Protein AF-A0A821VC08-F1 (afdb_monomer)

pLDDT: mean 74.65, std 12.99, range [36.5, 90.19]

Mean predicted aligned error: 13.25 Å

Radius of gyration: 25.37 Å; Cα contacts (8 Å, |Δi|>4): 173; chains: 1; bounding box: 55×28×84 Å

Structure (mmCIF, N/CA/C/O backbone):
data_AF-A0A821VC08-F1
#
_entry.id   AF-A0A821VC08-F1
#
loop_
_atom_site.group_PDB
_atom_site.id
_atom_site.type_symbol
_atom_site.label_atom_id
_atom_site.label_alt_id
_atom_site.label_comp_id
_atom_site.label_asym_id
_atom_site.label_entity_id
_atom_site.label_seq_id
_atom_site.pdbx_PDB_ins_code
_atom_site.Cartn_x
_atom_site.Cartn_y
_atom_site.Cartn_z
_atom_site.occupancy
_atom_site.B_iso_or_equiv
_atom_site.auth_seq_id
_atom_site.auth_comp_id
_atom_site.auth_asym_id
_atom_site.auth_atom_id
_atom_site.pdbx_PDB_model_num
ATOM 1 N N . MET A 1 1 ? -37.255 -2.951 53.892 1.00 53.34 1 MET A N 1
ATOM 2 C CA . MET A 1 1 ? -37.783 -2.618 52.547 1.00 53.34 1 MET A CA 1
ATOM 3 C C . MET A 1 1 ? -37.238 -1.301 51.984 1.00 53.34 1 MET A C 1
ATOM 5 O O . MET A 1 1 ? -37.120 -1.208 50.774 1.00 53.34 1 MET A O 1
ATOM 9 N N . LEU A 1 2 ? -36.846 -0.324 52.817 1.00 52.78 2 LEU A N 1
ATOM 10 C CA . LEU A 1 2 ? -36.303 0.971 52.363 1.00 52.78 2 LEU A CA 1
ATOM 11 C C . LEU A 1 2 ? -34.838 0.933 51.880 1.00 52.78 2 LEU A C 1
ATOM 13 O O . LEU A 1 2 ? -34.437 1.793 51.107 1.00 52.78 2 LEU A O 1
ATOM 17 N N . SER A 1 3 ? -34.051 -0.075 52.273 1.00 57.59 3 SER A N 1
ATOM 18 C CA . SER A 1 3 ? -32.643 -0.195 51.866 1.00 57.59 3 SER A CA 1
ATOM 19 C C . SER A 1 3 ? -32.463 -0.477 50.374 1.00 57.59 3 SER A C 1
ATOM 21 O O . SER A 1 3 ? -31.505 0.006 49.789 1.00 57.59 3 SER A O 1
ATOM 23 N N . ASN A 1 4 ? -33.388 -1.204 49.738 1.00 56.66 4 ASN A N 1
ATOM 24 C CA . ASN A 1 4 ? -33.262 -1.564 48.323 1.00 56.66 4 ASN A CA 1
ATOM 25 C C . ASN A 1 4 ? -33.415 -0.354 47.391 1.00 56.66 4 ASN A C 1
ATOM 27 O O . ASN A 1 4 ? -32.709 -0.287 46.396 1.00 56.66 4 ASN A O 1
ATOM 31 N N . ILE A 1 5 ? -34.280 0.612 47.720 1.00 60.00 5 ILE A N 1
ATOM 32 C CA . ILE A 1 5 ? -34.583 1.785 46.873 1.00 60.00 5 ILE A CA 1
ATOM 33 C C . ILE A 1 5 ? -33.369 2.721 46.756 1.00 60.00 5 ILE A C 1
ATOM 35 O O . ILE A 1 5 ? -33.114 3.282 45.696 1.00 60.00 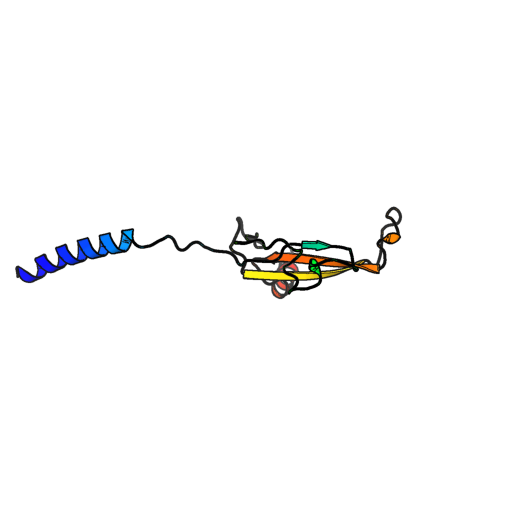5 ILE A O 1
ATOM 39 N N . GLN A 1 6 ? -32.570 2.827 47.817 1.00 62.00 6 GLN A N 1
ATOM 40 C CA . GLN A 1 6 ? -31.420 3.731 47.879 1.00 62.00 6 GLN A CA 1
ATOM 41 C C . GLN A 1 6 ? -30.233 3.270 47.015 1.00 62.00 6 GLN A C 1
ATOM 43 O O . GLN A 1 6 ? -29.444 4.096 46.564 1.00 62.00 6 GLN A O 1
ATOM 48 N N . TYR A 1 7 ? -30.132 1.967 46.732 1.00 65.25 7 TYR A N 1
ATOM 49 C CA . TYR A 1 7 ? -29.132 1.436 45.804 1.00 65.25 7 TYR A CA 1
ATOM 50 C C . TYR A 1 7 ? -29.464 1.774 44.342 1.00 65.25 7 TYR A C 1
ATOM 52 O O . TYR A 1 7 ? -28.558 2.097 43.581 1.00 65.25 7 TYR A O 1
ATOM 60 N N . TRP A 1 8 ? -30.742 1.768 43.944 1.00 65.56 8 TRP A N 1
ATOM 61 C CA . TRP A 1 8 ? -31.155 2.036 42.556 1.00 65.56 8 TRP A CA 1
ATOM 62 C C . TRP A 1 8 ? -30.836 3.463 42.089 1.00 65.56 8 TRP A C 1
ATOM 64 O O . TRP A 1 8 ? -30.390 3.647 40.959 1.00 65.56 8 TRP A O 1
ATOM 74 N N . GLU A 1 9 ? -30.992 4.451 42.972 1.00 69.25 9 GLU A N 1
ATOM 75 C CA . GLU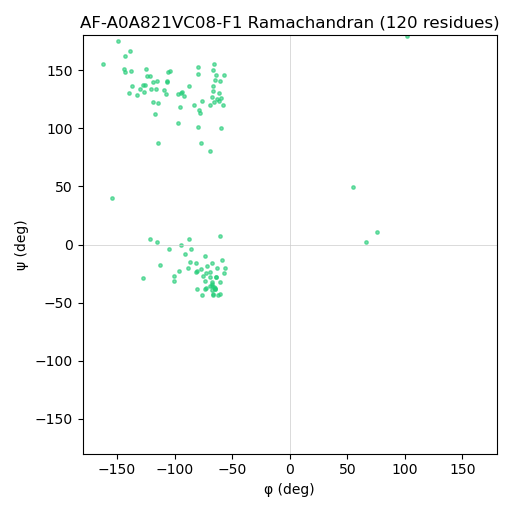 A 1 9 ? -30.614 5.853 42.726 1.00 69.25 9 GLU A CA 1
ATOM 76 C C . GLU A 1 9 ? -29.095 6.021 42.540 1.00 69.25 9 GLU A C 1
ATOM 78 O O . GLU A 1 9 ? -28.640 6.789 41.696 1.00 69.25 9 GLU A O 1
ATOM 83 N N . GLN A 1 10 ? -28.284 5.266 43.289 1.00 74.50 10 GLN A N 1
ATOM 84 C CA . GLN A 1 10 ? -26.827 5.307 43.131 1.00 74.50 10 GLN A CA 1
ATOM 85 C C . GLN A 1 10 ? -26.365 4.604 41.851 1.00 74.50 10 GLN A C 1
ATOM 87 O O . GLN A 1 10 ? -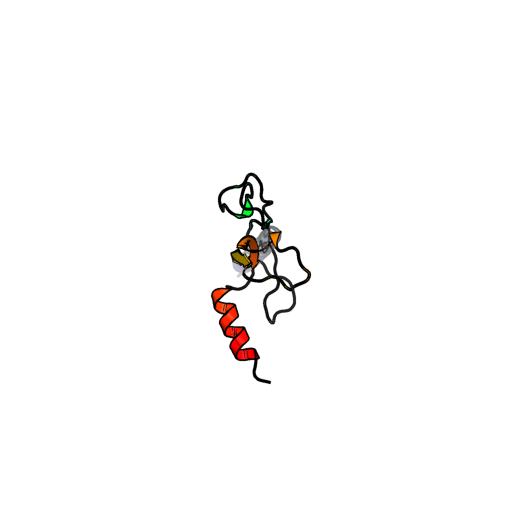25.456 5.089 41.177 1.00 74.50 10 GLN A O 1
ATOM 92 N N . PHE A 1 11 ? -27.001 3.490 41.477 1.00 78.56 11 PHE A N 1
ATOM 93 C CA . PHE A 1 11 ? -26.679 2.785 40.236 1.00 78.56 11 PHE A CA 1
ATOM 94 C C . PHE A 1 11 ? -27.055 3.599 38.991 1.00 78.56 11 PHE A C 1
ATOM 96 O O . PHE A 1 11 ? -26.307 3.571 38.014 1.00 78.56 11 PHE A O 1
ATOM 103 N N . SER A 1 12 ? -28.153 4.364 39.016 1.00 80.19 12 SER A N 1
ATOM 104 C CA . SER A 1 12 ? -28.567 5.186 37.868 1.00 80.19 12 SER A CA 1
ATOM 105 C C . SER A 1 12 ? -27.574 6.319 37.578 1.00 80.19 12 SER A C 1
ATOM 107 O O . SER A 1 12 ? -27.176 6.513 36.426 1.00 80.19 12 SER A O 1
ATOM 109 N N . ALA A 1 13 ? -27.098 7.006 38.620 1.00 82.88 13 ALA A N 1
ATOM 110 C CA . ALA A 1 13 ? -26.093 8.058 38.499 1.00 82.88 13 ALA A CA 1
ATOM 111 C C . ALA A 1 13 ? -24.747 7.513 37.996 1.00 82.88 13 ALA A C 1
ATOM 113 O O . ALA A 1 13 ? -24.089 8.144 37.167 1.00 82.88 13 ALA A O 1
ATOM 114 N N . LEU A 1 14 ? -24.357 6.316 38.450 1.00 83.25 14 LEU A N 1
ATOM 115 C CA . LEU A 1 14 ? -23.109 5.674 38.038 1.00 83.25 14 LEU A CA 1
ATOM 116 C C . LEU A 1 14 ? -23.134 5.254 36.558 1.00 83.25 14 LEU A C 1
ATOM 118 O O . LEU A 1 14 ? -22.139 5.425 35.857 1.00 83.25 14 LEU A O 1
ATOM 122 N N . ILE A 1 15 ? -24.273 4.750 36.069 1.00 83.25 15 ILE A N 1
ATOM 123 C CA . ILE A 1 15 ? -24.460 4.365 34.659 1.00 83.25 15 ILE A CA 1
ATOM 124 C C . ILE A 1 15 ? -24.421 5.598 33.750 1.00 83.25 15 ILE A C 1
ATOM 126 O O . ILE A 1 15 ? -23.756 5.573 32.713 1.00 83.25 15 ILE A O 1
ATOM 130 N N . LEU A 1 16 ?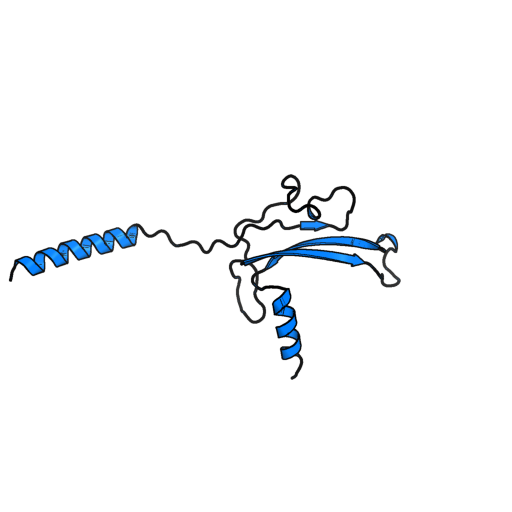 -25.073 6.695 34.152 1.00 80.62 16 LEU A N 1
ATOM 131 C CA . LEU A 1 16 ? -25.026 7.954 33.405 1.00 80.62 16 LEU A CA 1
ATOM 132 C C . LEU A 1 16 ? -23.601 8.516 33.340 1.00 80.62 16 LEU A C 1
ATOM 134 O O . LEU A 1 16 ? -23.146 8.893 32.262 1.00 80.62 16 LEU A O 1
ATOM 138 N N . TYR A 1 17 ? -22.862 8.486 34.450 1.00 83.94 17 TYR A N 1
ATOM 139 C CA . TYR A 1 17 ? -21.457 8.894 34.476 1.00 83.94 17 TYR A CA 1
ATOM 140 C C . TYR A 1 17 ? -20.586 8.044 33.536 1.00 83.94 17 TYR A C 1
ATOM 142 O O . TYR A 1 17 ? -19.783 8.585 32.777 1.00 83.94 17 TYR A O 1
ATOM 150 N N . PHE A 1 18 ? -20.795 6.724 33.516 1.00 79.75 18 PHE A N 1
ATOM 151 C CA . PHE A 1 18 ? -20.054 5.822 32.631 1.00 79.75 18 PHE A CA 1
ATOM 152 C C . PHE A 1 18 ? -20.354 6.072 31.146 1.00 79.75 18 PHE A C 1
ATOM 154 O O . PHE A 1 18 ? -19.446 6.012 30.324 1.00 79.75 18 PHE A O 1
ATOM 161 N N . SER A 1 19 ? -21.601 6.408 30.798 1.00 76.88 19 SER A N 1
ATOM 162 C CA . SER A 1 19 ? -21.996 6.690 29.409 1.00 76.88 19 SER A CA 1
ATOM 163 C C . SER A 1 19 ? -21.416 7.992 28.839 1.00 76.88 19 SER A C 1
ATOM 165 O O . SER A 1 19 ? -21.251 8.108 27.629 1.00 76.88 19 SER A O 1
ATOM 167 N N . VAL A 1 20 ? -21.056 8.956 29.695 1.00 78.62 20 VAL A N 1
ATOM 168 C CA . VAL A 1 20 ? -20.399 10.212 29.281 1.00 78.62 20 VAL A CA 1
ATOM 169 C C . VAL A 1 20 ? -18.894 10.018 29.048 1.00 78.62 20 VAL A C 1
ATOM 171 O O . VAL A 1 20 ? -18.283 10.780 28.305 1.00 78.62 20 VAL A O 1
ATOM 174 N N . LEU A 1 21 ? -18.293 8.985 29.647 1.00 75.69 21 LEU A N 1
ATOM 175 C CA . LEU A 1 21 ? -16.856 8.703 29.561 1.00 75.69 21 LEU A CA 1
ATOM 176 C C . LEU A 1 21 ? -16.462 7.779 28.403 1.00 75.69 21 LEU A C 1
ATOM 178 O O . LEU A 1 21 ? -15.272 7.591 28.154 1.00 75.69 21 LEU A O 1
ATOM 182 N N . THR A 1 22 ? -17.420 7.186 27.691 1.00 77.38 22 THR A N 1
ATOM 183 C CA . THR A 1 22 ? -17.097 6.353 26.532 1.00 77.38 22 THR A CA 1
ATOM 184 C C . THR A 1 22 ? -16.821 7.232 25.318 1.00 77.38 22 THR A C 1
ATOM 186 O O . THR A 1 22 ? -17.748 7.701 24.658 1.00 77.38 22 THR A O 1
ATOM 189 N N . GLU A 1 23 ? -15.544 7.438 24.999 1.00 69.56 23 GLU A N 1
ATOM 190 C CA . GLU A 1 23 ? -15.153 7.952 23.686 1.00 69.56 23 GLU A CA 1
ATOM 191 C C . GLU A 1 23 ? -15.629 6.980 22.589 1.00 69.56 23 GLU A C 1
ATOM 193 O O . GLU A 1 23 ? -15.559 5.757 22.771 1.00 69.56 23 GLU A O 1
ATOM 198 N N . PRO A 1 24 ? -16.122 7.480 21.439 1.00 69.19 24 PRO A N 1
ATOM 199 C CA . PRO A 1 24 ? -16.476 6.613 20.330 1.00 69.19 24 PRO A CA 1
ATOM 200 C C . PRO A 1 24 ? -15.219 5.877 19.871 1.00 69.19 24 PRO A C 1
ATOM 202 O O . PRO A 1 24 ? -14.218 6.501 19.514 1.00 69.19 24 PRO A O 1
ATOM 205 N N . ILE A 1 25 ? -15.280 4.544 19.862 1.00 67.62 25 ILE A N 1
ATOM 206 C CA . ILE A 1 25 ? -14.222 3.702 19.304 1.00 67.62 25 ILE A CA 1
ATOM 207 C C . ILE A 1 25 ? -14.099 4.089 17.828 1.00 67.62 25 ILE A C 1
ATOM 209 O O . ILE A 1 25 ? -14.929 3.715 16.997 1.00 67.62 25 ILE A O 1
ATOM 213 N N . SER A 1 26 ? -13.107 4.916 17.503 1.00 64.31 26 SER A N 1
ATOM 214 C CA . SER A 1 26 ? -12.857 5.305 16.123 1.00 64.31 26 SER A CA 1
ATOM 215 C C . SER A 1 26 ? -12.414 4.058 15.363 1.00 64.31 26 SER A C 1
ATOM 217 O O . SER A 1 26 ? -11.450 3.392 15.739 1.00 64.31 26 SER A O 1
ATOM 219 N N . ASN A 1 27 ? -13.141 3.718 14.297 1.00 62.47 27 ASN A N 1
ATOM 220 C CA . ASN A 1 27 ? -12.758 2.654 13.372 1.00 62.47 27 ASN A CA 1
ATOM 221 C C . ASN A 1 27 ? -11.521 3.103 12.587 1.00 62.47 27 ASN A C 1
ATOM 223 O O . ASN A 1 27 ? -11.625 3.598 11.463 1.00 62.47 27 ASN A O 1
ATOM 227 N N . GLN A 1 28 ? -10.352 2.982 13.209 1.00 75.38 28 GLN A N 1
ATOM 228 C CA . GLN A 1 28 ? -9.082 3.342 12.602 1.00 75.38 28 GLN A CA 1
ATOM 229 C C . GLN A 1 28 ? -8.659 2.228 11.645 1.00 75.38 28 GLN A C 1
ATOM 231 O O . GLN A 1 28 ? -8.378 1.101 12.049 1.00 75.38 28 GLN A O 1
ATOM 236 N N . GLY A 1 29 ? -8.638 2.546 10.354 1.00 75.12 29 GLY A N 1
ATOM 237 C CA . GLY A 1 29 ? -7.995 1.717 9.346 1.00 75.12 29 GLY A CA 1
ATOM 238 C C . GLY A 1 29 ? -6.480 1.669 9.556 1.00 75.12 29 GLY A C 1
ATOM 239 O O . GLY A 1 29 ? -5.879 2.588 10.119 1.00 75.12 29 GLY A O 1
ATOM 240 N N . LEU A 1 30 ? -5.849 0.600 9.072 1.00 84.81 30 LEU A N 1
ATOM 241 C CA . LEU A 1 30 ? -4.398 0.436 9.141 1.00 84.81 30 LEU A CA 1
ATOM 242 C C . LEU A 1 30 ? -3.669 1.609 8.453 1.00 84.81 30 LEU A C 1
ATOM 244 O O . LEU A 1 30 ? -4.129 2.136 7.433 1.00 84.81 30 LEU A O 1
ATOM 248 N N . ALA A 1 31 ? -2.510 1.997 8.986 1.00 86.19 31 ALA A N 1
ATOM 249 C CA . ALA A 1 31 ? -1.616 2.937 8.320 1.00 86.19 31 ALA A CA 1
ATOM 250 C C . ALA A 1 31 ? -0.748 2.190 7.294 1.00 86.19 31 ALA A C 1
ATOM 252 O O . ALA A 1 31 ? 0.002 1.284 7.656 1.00 86.19 31 ALA A O 1
ATOM 253 N N . CYS A 1 32 ? -0.844 2.569 6.018 1.00 84.25 32 CYS A N 1
ATOM 254 C CA . CYS A 1 32 ? -0.109 1.928 4.926 1.00 84.25 32 CYS A CA 1
ATOM 255 C C . CYS A 1 32 ? 0.726 2.942 4.148 1.00 84.25 32 CYS A C 1
ATOM 257 O O . CYS A 1 32 ? 0.283 4.061 3.890 1.00 84.25 32 CYS A O 1
ATOM 259 N N . TYR A 1 33 ? 1.898 2.520 3.679 1.00 83.44 33 TYR A N 1
ATOM 260 C CA . TYR A 1 33 ? 2.617 3.259 2.644 1.00 83.44 33 TYR A CA 1
ATOM 261 C C . TYR A 1 33 ? 1.842 3.185 1.327 1.00 83.44 33 TYR A C 1
ATOM 263 O O . TYR A 1 33 ? 1.525 2.088 0.860 1.00 83.44 33 TYR A O 1
ATOM 271 N N . LYS A 1 34 ? 1.562 4.340 0.719 1.00 83.06 34 LYS A N 1
ATOM 272 C CA . LYS A 1 34 ? 0.939 4.442 -0.605 1.00 83.06 34 LYS A CA 1
ATOM 273 C C . LYS A 1 34 ? 1.924 5.052 -1.588 1.00 83.06 34 LYS A C 1
ATOM 275 O O . LYS A 1 34 ? 2.406 6.158 -1.369 1.00 83.06 34 LYS A O 1
ATOM 280 N N . CYS A 1 35 ? 2.223 4.328 -2.659 1.00 83.00 35 CYS A N 1
ATOM 281 C CA . CYS A 1 35 ? 3.174 4.776 -3.672 1.00 83.00 35 CYS A CA 1
ATOM 282 C C . CYS A 1 35 ? 3.001 3.995 -4.978 1.00 83.00 35 CYS A C 1
ATOM 284 O O . CYS A 1 35 ? 2.514 2.862 -4.984 1.00 83.00 35 CYS A O 1
ATOM 286 N N . MET A 1 36 ? 3.421 4.608 -6.08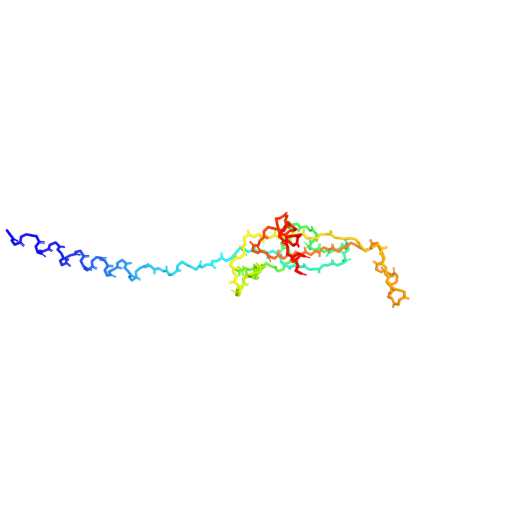1 1.00 83.62 36 MET A N 1
ATOM 287 C CA . MET A 1 36 ? 3.520 3.980 -7.393 1.00 83.62 36 MET A CA 1
ATOM 288 C C . MET A 1 36 ? 4.806 4.458 -8.050 1.00 83.62 36 MET A C 1
ATOM 290 O O . MET A 1 36 ? 5.048 5.660 -8.110 1.00 83.62 36 MET A O 1
ATOM 294 N N . THR A 1 37 ? 5.605 3.529 -8.558 1.00 81.12 37 THR A N 1
ATOM 295 C CA . THR A 1 37 ? 6.822 3.866 -9.291 1.00 81.12 37 THR A CA 1
ATOM 296 C C . THR A 1 37 ? 7.068 2.895 -10.427 1.00 81.12 37 THR A C 1
ATOM 298 O O . THR A 1 37 ? 6.731 1.712 -10.349 1.00 81.12 37 THR A O 1
ATOM 301 N N . ASN A 1 38 ? 7.720 3.403 -11.459 1.00 75.75 38 ASN A N 1
ATOM 302 C CA . ASN A 1 38 ? 8.353 2.644 -12.527 1.00 75.75 38 ASN A CA 1
ATOM 303 C C . ASN A 1 38 ? 9.882 2.846 -12.531 1.00 75.75 38 ASN A C 1
ATOM 305 O O . ASN A 1 38 ? 10.562 2.323 -13.411 1.00 75.75 38 ASN A O 1
ATOM 309 N N . ASN A 1 39 ? 10.424 3.608 -11.572 1.00 72.06 39 ASN A N 1
ATOM 310 C CA . ASN A 1 39 ? 11.844 3.915 -11.498 1.00 72.06 39 ASN A CA 1
ATOM 311 C C . ASN A 1 39 ? 12.570 2.885 -10.621 1.00 72.06 39 ASN A C 1
ATOM 313 O O . ASN A 1 39 ? 12.177 2.609 -9.487 1.00 72.06 39 ASN A O 1
ATOM 317 N N . THR A 1 40 ? 13.640 2.302 -11.155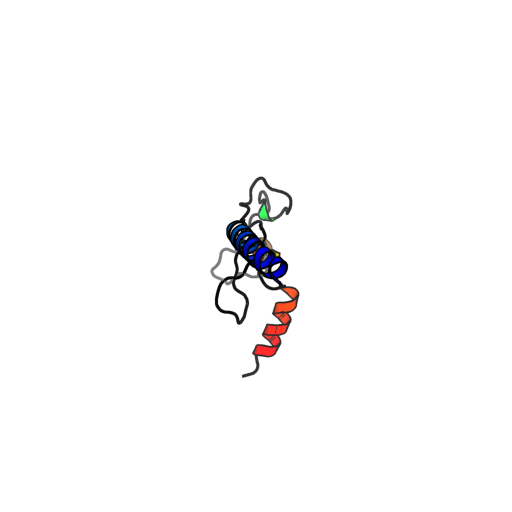 1.00 64.69 40 THR A N 1
ATOM 318 C CA . THR A 1 40 ? 14.426 1.261 -10.484 1.00 64.69 40 THR A CA 1
ATOM 319 C C . THR A 1 40 ? 15.548 1.796 -9.602 1.00 64.69 40 THR A C 1
ATOM 321 O O . THR A 1 40 ? 16.017 1.049 -8.742 1.00 64.69 40 THR A O 1
ATOM 324 N N . GLU A 1 41 ? 15.988 3.040 -9.807 1.00 58.41 41 GLU A N 1
ATOM 325 C CA . GLU A 1 41 ? 17.246 3.541 -9.238 1.00 58.41 41 GLU A CA 1
ATOM 326 C C . GLU A 1 41 ? 17.100 4.316 -7.929 1.00 58.41 41 GLU A C 1
ATOM 328 O O . GLU A 1 41 ? 18.068 4.375 -7.178 1.00 58.41 41 GLU A O 1
ATOM 333 N N . ASN A 1 42 ? 15.933 4.885 -7.608 1.00 53.56 42 ASN A N 1
ATOM 334 C CA . ASN A 1 42 ? 15.850 5.756 -6.429 1.00 53.56 42 ASN A CA 1
ATOM 335 C C . ASN A 1 42 ? 14.461 5.852 -5.796 1.00 53.56 42 ASN A C 1
ATOM 337 O O . ASN A 1 42 ? 14.005 6.930 -5.420 1.00 53.56 42 ASN A O 1
ATOM 341 N N . ASP A 1 43 ? 13.757 4.724 -5.722 1.00 64.75 43 ASP A N 1
ATOM 342 C CA . ASP A 1 43 ? 12.357 4.750 -5.338 1.00 64.75 43 ASP A CA 1
ATOM 343 C C . ASP A 1 43 ? 12.074 4.002 -4.033 1.00 64.75 43 ASP A C 1
ATOM 345 O O . ASP A 1 43 ? 12.160 2.771 -3.936 1.00 64.75 43 ASP A O 1
ATOM 349 N N . GLY A 1 44 ? 11.693 4.774 -3.013 1.00 64.88 44 GLY A N 1
ATOM 350 C CA . GLY A 1 44 ? 11.283 4.257 -1.712 1.00 64.88 44 GLY A CA 1
ATOM 351 C C . GLY A 1 44 ? 10.129 3.256 -1.807 1.00 64.88 44 GLY A C 1
ATOM 352 O O . GLY A 1 44 ? 9.952 2.443 -0.900 1.00 64.88 44 GLY A O 1
ATOM 353 N N . CYS A 1 45 ? 9.344 3.223 -2.891 1.00 73.56 45 CYS A N 1
ATOM 354 C CA . CYS A 1 45 ? 8.252 2.264 -3.069 1.00 73.56 45 CYS A CA 1
ATOM 355 C C . CYS A 1 45 ? 8.744 0.820 -3.237 1.00 73.56 45 CYS A C 1
ATOM 357 O O . CYS A 1 45 ? 7.984 -0.138 -3.028 1.00 73.56 45 CYS A O 1
ATOM 359 N N . ARG A 1 46 ? 10.035 0.615 -3.522 1.00 73.50 46 ARG A N 1
ATOM 360 C CA . ARG A 1 46 ? 10.648 -0.716 -3.541 1.00 73.50 46 ARG A CA 1
ATOM 361 C C . ARG A 1 46 ? 10.911 -1.263 -2.136 1.00 73.50 46 ARG A C 1
ATOM 363 O O . ARG A 1 46 ? 10.570 -2.425 -1.897 1.00 73.50 46 ARG A O 1
ATOM 370 N N . ASP A 1 47 ? 11.421 -0.445 -1.216 1.00 71.38 47 ASP A N 1
ATOM 371 C CA . ASP A 1 47 ? 11.856 -0.856 0.131 1.00 71.38 47 ASP A CA 1
ATOM 372 C C . ASP A 1 47 ? 10.758 -0.650 1.201 1.00 71.38 47 ASP A C 1
ATOM 374 O O . ASP A 1 47 ? 10.262 0.469 1.367 1.00 71.38 47 ASP A O 1
ATOM 378 N N . PRO A 1 48 ? 10.265 -1.706 1.876 1.00 61.94 48 PRO A N 1
ATOM 379 C CA . PRO A 1 48 ? 9.233 -1.588 2.910 1.00 61.94 48 PRO A CA 1
ATOM 380 C C . PRO A 1 48 ? 9.658 -0.775 4.140 1.00 61.94 48 PRO A C 1
ATOM 382 O O . PRO A 1 48 ? 8.782 -0.267 4.837 1.00 61.94 48 PRO A O 1
ATOM 385 N N . PHE A 1 49 ? 10.959 -0.609 4.377 1.00 62.91 49 PHE A N 1
ATOM 386 C CA . PHE A 1 49 ? 11.507 0.083 5.545 1.00 62.91 49 PHE A CA 1
ATOM 387 C C . PHE A 1 49 ? 12.051 1.481 5.233 1.00 62.91 49 PHE A C 1
ATOM 389 O O . PHE A 1 49 ? 12.426 2.209 6.151 1.00 62.91 49 PHE A O 1
ATOM 396 N N . SER A 1 50 ? 12.046 1.895 3.963 1.00 63.31 50 SER A N 1
ATOM 397 C CA . SER A 1 50 ? 12.433 3.252 3.576 1.00 63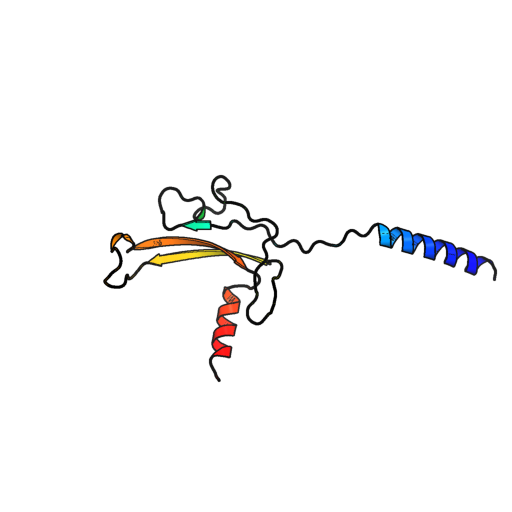.31 50 SER A CA 1
ATOM 398 C C . SER A 1 50 ? 11.300 4.235 3.891 1.00 63.31 50 SER A C 1
ATOM 400 O O . SER A 1 50 ? 10.420 4.514 3.074 1.00 63.31 50 SER A O 1
ATOM 402 N N . SER A 1 51 ? 11.309 4.735 5.126 1.00 54.44 51 SER A N 1
ATOM 403 C CA . SER A 1 51 ? 10.365 5.731 5.651 1.00 54.44 51 SER A CA 1
ATOM 404 C C . SER A 1 51 ? 10.607 7.149 5.122 1.00 54.44 51 SER A C 1
ATOM 406 O O . SER A 1 51 ? 9.779 8.029 5.332 1.00 54.44 51 SER A O 1
ATOM 408 N N . LEU A 1 52 ? 11.731 7.382 4.435 1.00 54.97 52 LEU A N 1
ATOM 409 C CA . LEU A 1 52 ? 12.206 8.720 4.067 1.00 54.97 52 LEU A CA 1
ATOM 410 C C . LEU A 1 52 ? 11.531 9.316 2.822 1.00 54.97 52 LEU A C 1
ATOM 412 O O . LEU A 1 52 ? 11.652 10.517 2.604 1.00 54.97 52 LEU A O 1
ATOM 416 N N . ILE A 1 53 ? 10.843 8.509 2.002 1.00 60.50 53 ILE A N 1
ATOM 417 C CA . ILE A 1 53 ? 10.369 8.953 0.674 1.00 60.50 53 ILE A CA 1
ATOM 418 C C . ILE A 1 53 ? 8.862 8.716 0.459 1.00 60.50 53 ILE A C 1
ATOM 420 O O . ILE A 1 53 ? 8.224 9.475 -0.268 1.00 60.50 53 ILE A O 1
ATOM 424 N N . ASN A 1 54 ? 8.251 7.710 1.096 1.00 65.81 54 ASN A N 1
ATOM 425 C CA . ASN A 1 54 ? 6.846 7.379 0.831 1.00 65.81 54 ASN A CA 1
ATOM 426 C C . ASN A 1 54 ? 5.894 8.010 1.857 1.00 65.81 54 ASN A C 1
ATOM 428 O O . ASN A 1 54 ? 6.064 7.768 3.055 1.00 65.81 54 ASN A O 1
ATOM 432 N N . PRO A 1 55 ? 4.826 8.702 1.425 1.00 70.25 55 PRO A N 1
ATOM 433 C CA . PRO A 1 55 ? 3.805 9.180 2.343 1.00 70.25 55 PRO A CA 1
ATOM 434 C C . PRO A 1 55 ? 3.099 7.995 3.021 1.00 70.25 55 PRO A C 1
ATOM 436 O O . PRO A 1 55 ? 2.564 7.090 2.368 1.00 70.25 55 PRO A O 1
ATOM 439 N N . ILE A 1 56 ? 3.094 8.006 4.356 1.00 76.94 56 ILE A N 1
ATOM 440 C CA . ILE A 1 56 ? 2.270 7.104 5.162 1.00 76.94 56 ILE A CA 1
ATOM 441 C C . ILE A 1 56 ? 0.842 7.631 5.112 1.00 76.94 56 ILE A C 1
ATOM 443 O O . ILE A 1 56 ? 0.573 8.772 5.483 1.00 76.94 56 ILE A O 1
ATOM 447 N N . HIS A 1 57 ? -0.085 6.788 4.677 1.00 80.88 57 HIS A N 1
ATOM 448 C CA . HIS A 1 57 ? -1.500 7.100 4.718 1.00 80.88 57 HIS A CA 1
ATOM 449 C C . HIS A 1 57 ? -2.120 6.469 5.963 1.00 80.88 57 HIS A C 1
ATOM 451 O O . HIS A 1 57 ? -2.295 5.251 6.032 1.00 80.88 57 HIS A O 1
ATOM 457 N N . ILE A 1 58 ? -2.400 7.312 6.957 1.00 83.38 58 ILE A N 1
ATOM 458 C CA . ILE A 1 58 ? -3.002 6.933 8.239 1.00 83.38 58 ILE A CA 1
ATOM 459 C C . ILE A 1 58 ? -4.515 6.768 8.054 1.00 83.38 58 ILE A C 1
ATOM 461 O O . ILE A 1 58 ? -5.113 7.488 7.257 1.00 83.38 58 ILE A O 1
ATOM 465 N N . ASN A 1 59 ? -5.131 5.838 8.793 1.00 83.38 59 ASN A N 1
ATOM 466 C CA . ASN A 1 59 ? -6.567 5.557 8.728 1.00 83.38 59 ASN A CA 1
ATOM 467 C C . ASN A 1 59 ? -7.040 5.228 7.300 1.00 83.38 59 ASN A C 1
ATOM 469 O O . ASN A 1 59 ? -7.998 5.811 6.794 1.00 83.38 59 ASN A O 1
ATOM 473 N N . CYS A 1 60 ? -6.338 4.319 6.616 1.00 85.94 60 CYS A N 1
ATOM 474 C CA . CYS A 1 60 ? -6.668 4.005 5.232 1.00 85.94 60 CYS A CA 1
ATOM 475 C C . CYS A 1 60 ? -8.043 3.330 5.146 1.00 85.94 60 CYS A C 1
ATOM 477 O O . CYS A 1 60 ? -8.348 2.379 5.868 1.00 85.94 60 CYS A O 1
ATOM 479 N N . GLN A 1 61 ? -8.868 3.820 4.230 1.00 88.62 61 GLN A N 1
ATOM 480 C CA . GLN A 1 61 ? -10.190 3.281 3.943 1.00 88.62 61 GLN A CA 1
ATOM 481 C C . GLN A 1 61 ? -10.207 2.824 2.484 1.00 88.62 61 GLN A C 1
ATOM 483 O O . GLN A 1 61 ? -9.639 3.491 1.613 1.00 88.62 61 GLN A O 1
ATOM 488 N N . ALA A 1 62 ? -10.833 1.684 2.210 1.00 88.19 62 ALA A N 1
ATOM 489 C CA . ALA A 1 62 ? -10.965 1.160 0.855 1.00 88.19 62 ALA A CA 1
ATOM 490 C C . ALA A 1 62 ? -12.331 0.496 0.653 1.00 88.19 62 ALA A C 1
ATOM 492 O O . ALA A 1 62 ? -13.045 0.184 1.607 1.00 88.19 62 ALA A O 1
ATOM 493 N N . THR A 1 63 ? -12.714 0.313 -0.605 1.00 86.50 63 THR A N 1
ATOM 494 C CA . THR A 1 63 ? -13.925 -0.419 -0.983 1.00 86.50 63 THR A CA 1
ATOM 495 C C . THR A 1 63 ? -13.673 -1.925 -0.934 1.00 86.50 63 THR A C 1
ATOM 497 O O . THR A 1 63 ? -12.545 -2.381 -1.126 1.00 86.50 63 THR A O 1
ATOM 500 N N . SER A 1 64 ? -14.730 -2.700 -0.706 1.00 84.81 64 SER A N 1
ATOM 501 C CA . SER A 1 64 ? -14.712 -4.166 -0.750 1.00 84.81 64 SER A CA 1
ATOM 502 C C . SER A 1 64 ? -15.612 -4.638 -1.888 1.00 84.81 64 SER A C 1
ATOM 504 O O . SER A 1 64 ? -16.660 -4.038 -2.141 1.00 84.81 64 SER A O 1
ATOM 506 N N . VAL A 1 65 ? -15.191 -5.677 -2.611 1.00 82.94 65 VAL A N 1
ATOM 507 C CA . VAL A 1 65 ? -15.947 -6.183 -3.767 1.00 82.94 65 VAL A CA 1
ATOM 508 C C . VAL A 1 65 ? -17.327 -6.655 -3.305 1.00 82.94 65 VAL A C 1
ATOM 510 O O . VAL A 1 65 ? -17.449 -7.389 -2.326 1.00 82.94 65 VAL A O 1
ATOM 513 N N . GLY A 1 66 ? -18.381 -6.214 -3.996 1.00 81.62 66 GLY A N 1
ATOM 514 C CA . GLY A 1 66 ? -19.762 -6.571 -3.658 1.00 81.62 66 GLY A CA 1
ATOM 515 C C . GLY A 1 66 ? -20.339 -5.849 -2.433 1.00 81.62 66 GLY A C 1
ATOM 516 O O . GLY A 1 66 ? -21.416 -6.222 -1.971 1.00 81.62 66 GLY A O 1
ATOM 517 N N . LYS A 1 67 ? -19.664 -4.821 -1.897 1.00 82.56 67 LYS A N 1
ATOM 518 C CA . LYS A 1 67 ? -20.161 -4.006 -0.775 1.00 82.56 67 LYS A CA 1
ATOM 519 C C . LYS A 1 67 ? -20.160 -2.523 -1.130 1.00 82.56 67 LYS A C 1
ATOM 521 O O . LYS A 1 67 ? -19.201 -2.018 -1.703 1.00 82.56 67 LYS A O 1
ATOM 526 N N . ASN A 1 68 ? -21.227 -1.820 -0.752 1.00 85.38 68 ASN A N 1
ATOM 527 C CA . ASN A 1 68 ? -21.320 -0.372 -0.921 1.00 85.38 68 ASN A CA 1
ATOM 528 C C . ASN A 1 68 ? -20.707 0.350 0.291 1.00 85.38 68 ASN A C 1
ATOM 530 O O . ASN A 1 68 ? -20.972 -0.027 1.433 1.00 85.38 68 ASN A O 1
ATOM 534 N N . GLY A 1 69 ? -19.920 1.393 0.035 1.00 86.56 69 GLY A N 1
ATOM 535 C CA . GLY A 1 69 ? -19.230 2.185 1.053 1.00 86.56 69 GLY A CA 1
ATOM 536 C C . GLY A 1 69 ? -17.741 1.865 1.207 1.00 86.56 69 GLY A C 1
ATOM 537 O O . GLY A 1 69 ? -17.170 1.020 0.515 1.00 86.56 69 GLY A O 1
ATOM 538 N N . THR A 1 70 ? -17.100 2.591 2.121 1.00 87.50 70 THR A N 1
ATOM 539 C CA . THR A 1 70 ? -15.685 2.432 2.468 1.00 87.50 70 THR A CA 1
ATOM 540 C C . THR A 1 70 ? -15.542 1.772 3.827 1.00 87.50 70 THR A C 1
ATOM 542 O O . THR A 1 70 ? -16.279 2.098 4.757 1.00 87.50 70 THR A O 1
ATOM 545 N N . PHE A 1 71 ? -14.569 0.878 3.946 1.00 89.12 71 PHE A N 1
ATOM 546 C CA . PHE A 1 71 ? -14.320 0.113 5.158 1.00 89.12 71 PHE A CA 1
ATOM 547 C C . PHE A 1 71 ? -12.876 0.295 5.621 1.00 89.12 71 PHE A C 1
ATOM 549 O O . PHE A 1 71 ? -11.982 0.485 4.779 1.00 89.12 71 PHE A O 1
ATOM 556 N N . PRO A 1 72 ? -12.632 0.192 6.941 1.00 88.44 72 PRO A N 1
ATOM 557 C CA . PRO A 1 72 ? -11.286 0.248 7.478 1.00 88.44 72 PRO A CA 1
ATOM 558 C C . PRO A 1 72 ? -10.473 -0.891 6.874 1.00 88.44 72 PRO A C 1
ATOM 560 O O . PRO A 1 72 ? -10.886 -2.056 6.887 1.00 88.44 72 PRO A O 1
ATOM 563 N N . VAL A 1 73 ? -9.328 -0.545 6.290 1.00 90.06 73 VAL A N 1
ATOM 564 C CA . VAL A 1 73 ? -8.480 -1.541 5.633 1.00 90.06 73 VAL A CA 1
ATOM 565 C C . VAL A 1 73 ? -7.907 -2.508 6.660 1.00 90.06 73 VAL A C 1
ATOM 567 O O . VAL A 1 73 ? -7.627 -2.137 7.801 1.00 90.06 73 VAL A O 1
ATOM 570 N N . ARG A 1 74 ? -7.670 -3.742 6.219 1.00 87.81 74 ARG A N 1
ATOM 571 C CA . ARG A 1 74 ? -7.065 -4.794 7.047 1.00 87.81 74 ARG A CA 1
ATOM 572 C C . ARG A 1 74 ? -5.674 -5.187 6.570 1.00 87.81 74 ARG A C 1
ATOM 574 O O . ARG A 1 74 ? -4.916 -5.774 7.334 1.00 87.81 74 ARG A O 1
ATOM 581 N N . PHE A 1 75 ? -5.325 -4.841 5.330 1.00 88.25 75 PHE A N 1
ATOM 582 C CA . PHE A 1 75 ? -4.075 -5.259 4.712 1.00 88.25 75 PHE A CA 1
ATOM 583 C C . PHE A 1 75 ? -3.416 -4.104 3.953 1.00 88.25 75 PHE A C 1
ATOM 585 O O . PHE A 1 75 ? -4.068 -3.383 3.193 1.00 88.25 75 PHE A O 1
ATOM 592 N N . CYS A 1 76 ? -2.100 -3.970 4.118 1.00 86.81 76 CYS A N 1
ATOM 593 C CA . CYS A 1 76 ? -1.256 -3.232 3.184 1.00 86.81 76 CYS A CA 1
ATOM 594 C C . CYS A 1 76 ? -0.682 -4.225 2.179 1.00 86.81 76 CYS A C 1
ATOM 596 O O . CYS A 1 76 ? -0.126 -5.253 2.564 1.00 86.81 76 CYS A O 1
ATOM 598 N N . VAL A 1 77 ? -0.787 -3.912 0.896 1.00 87.56 77 VAL A N 1
ATOM 599 C CA . VAL A 1 77 ? -0.352 -4.803 -0.179 1.00 87.56 77 VAL A CA 1
ATOM 600 C C . VAL A 1 77 ? 0.690 -4.115 -1.040 1.00 87.56 77 VAL A C 1
ATOM 602 O O . VAL A 1 77 ? 0.630 -2.908 -1.280 1.00 87.56 77 VAL A O 1
ATOM 605 N N . LYS A 1 78 ? 1.646 -4.909 -1.519 1.00 86.00 78 LYS A N 1
ATOM 606 C CA . LYS A 1 78 ? 2.637 -4.507 -2.511 1.00 86.00 78 LYS A CA 1
ATOM 607 C C . LYS A 1 78 ? 2.456 -5.382 -3.741 1.00 86.00 78 LYS A C 1
ATOM 609 O O . LYS A 1 78 ? 2.559 -6.601 -3.651 1.00 86.00 78 LYS A O 1
ATOM 614 N N . ILE A 1 79 ? 2.220 -4.748 -4.878 1.00 86.19 79 ILE A N 1
ATOM 615 C CA . ILE A 1 79 ? 2.145 -5.386 -6.187 1.00 86.19 79 ILE A CA 1
ATOM 616 C C . ILE A 1 79 ? 3.412 -4.997 -6.943 1.00 86.19 79 ILE A C 1
ATOM 618 O O . ILE A 1 79 ? 3.776 -3.822 -6.998 1.00 86.19 79 ILE A O 1
ATOM 622 N N . SER A 1 80 ? 4.103 -5.987 -7.499 1.00 87.50 80 SER A N 1
ATOM 623 C CA . SER A 1 80 ? 5.252 -5.767 -8.373 1.00 87.50 80 SER A CA 1
ATOM 624 C C . SER A 1 80 ? 5.051 -6.505 -9.682 1.00 87.50 80 SER A C 1
ATOM 626 O O . SER A 1 80 ? 4.724 -7.689 -9.672 1.00 87.50 80 SER A O 1
ATOM 628 N N . GLY A 1 81 ? 5.269 -5.812 -10.792 1.00 87.06 81 GLY A N 1
ATOM 629 C CA . GLY A 1 81 ? 5.104 -6.357 -12.134 1.00 87.06 81 GLY A CA 1
ATOM 630 C C . GLY A 1 81 ? 6.228 -5.914 -13.057 1.00 87.06 81 GLY A C 1
ATOM 631 O O . GLY A 1 81 ? 6.985 -4.998 -12.736 1.00 87.06 81 GLY A O 1
ATOM 632 N N . ARG A 1 82 ? 6.333 -6.567 -14.213 1.00 88.00 82 ARG A N 1
ATOM 633 C CA . ARG A 1 82 ? 7.264 -6.196 -15.279 1.00 88.00 82 ARG A CA 1
ATOM 634 C C . ARG A 1 82 ? 6.504 -6.058 -16.587 1.00 88.00 82 ARG A C 1
ATOM 636 O O . ARG A 1 82 ? 5.667 -6.899 -16.899 1.00 88.00 82 ARG A O 1
ATOM 643 N N . ILE A 1 83 ? 6.813 -5.015 -17.344 1.00 86.12 83 ILE A N 1
ATOM 644 C CA . ILE A 1 83 ? 6.210 -4.785 -18.655 1.00 86.12 83 ILE A CA 1
ATOM 645 C C . ILE A 1 83 ? 6.903 -5.697 -19.670 1.00 86.12 83 ILE A C 1
ATOM 647 O O . ILE A 1 83 ? 8.106 -5.567 -19.902 1.00 86.12 83 ILE A O 1
ATOM 651 N N . LEU A 1 84 ? 6.152 -6.641 -20.241 1.00 87.62 84 LEU A N 1
ATOM 652 C CA . LEU A 1 84 ? 6.671 -7.618 -21.208 1.00 87.62 84 LEU A CA 1
ATOM 653 C C . LEU A 1 84 ? 6.352 -7.251 -22.660 1.00 87.62 84 LEU A C 1
ATOM 655 O O . LEU A 1 84 ? 7.100 -7.621 -23.559 1.00 87.62 84 LEU A O 1
ATOM 659 N N . SER A 1 85 ? 5.271 -6.509 -22.889 1.00 86.38 85 SER A N 1
ATOM 660 C CA . SER A 1 85 ? 4.842 -6.072 -24.215 1.00 86.38 85 SER A CA 1
ATOM 661 C C . SER A 1 85 ? 4.271 -4.665 -24.149 1.00 86.38 85 SER A C 1
ATOM 663 O O . SER A 1 85 ? 3.680 -4.268 -23.145 1.00 86.38 85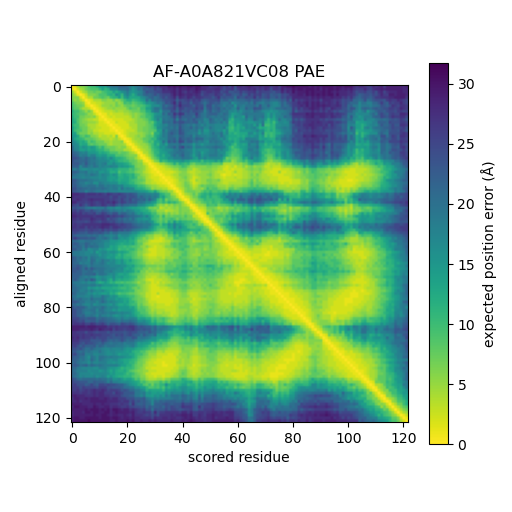 SER A O 1
ATOM 665 N N . ILE A 1 86 ? 4.453 -3.921 -25.234 1.00 83.44 86 ILE A N 1
ATOM 666 C CA . ILE A 1 86 ? 3.919 -2.577 -25.424 1.00 83.44 86 ILE A CA 1
ATOM 667 C C . ILE A 1 86 ? 3.234 -2.556 -26.785 1.00 83.44 86 ILE A C 1
ATOM 669 O O . ILE A 1 86 ? 3.801 -3.049 -27.761 1.00 83.44 86 ILE A O 1
ATOM 673 N N . ASP A 1 87 ? 2.028 -1.997 -26.842 1.00 86.44 87 ASP A N 1
ATOM 674 C CA . ASP A 1 87 ? 1.300 -1.844 -28.099 1.00 86.44 87 ASP A CA 1
ATOM 675 C C . ASP A 1 87 ? 2.049 -0.895 -29.043 1.00 86.44 87 ASP A C 1
ATOM 677 O O . ASP A 1 87 ? 2.686 0.062 -28.603 1.00 86.44 87 ASP A O 1
ATOM 681 N N . GLY A 1 88 ? 1.965 -1.156 -30.352 1.00 74.81 88 GLY A N 1
ATOM 682 C CA . GLY A 1 88 ? 2.860 -0.624 -31.395 1.00 74.81 88 GLY A CA 1
ATOM 683 C C . GLY A 1 88 ? 2.933 0.900 -31.584 1.00 74.81 88 GLY A C 1
ATOM 684 O O . GLY A 1 88 ? 3.577 1.349 -32.524 1.00 74.81 88 GLY A O 1
ATOM 685 N N . ASN A 1 89 ? 2.305 1.694 -30.717 1.00 72.31 89 ASN A N 1
ATOM 686 C CA . ASN A 1 89 ? 2.359 3.155 -30.721 1.00 72.31 89 ASN A CA 1
ATOM 687 C C . ASN A 1 89 ? 2.890 3.762 -29.406 1.00 72.31 89 ASN A C 1
ATOM 689 O O . ASN A 1 89 ? 2.877 4.979 -29.233 1.00 72.31 89 ASN A O 1
ATOM 693 N N . ALA A 1 90 ? 3.329 2.936 -28.454 1.00 75.44 90 ALA A N 1
ATOM 694 C CA . ALA A 1 90 ? 3.915 3.403 -27.204 1.00 75.44 90 ALA A CA 1
ATOM 695 C C . ALA A 1 90 ? 5.443 3.247 -27.207 1.00 75.44 90 ALA A C 1
ATOM 697 O O . ALA A 1 90 ? 6.016 2.364 -27.845 1.00 75.44 90 ALA A O 1
ATOM 698 N N . ASN A 1 91 ? 6.117 4.151 -26.491 1.00 76.38 91 ASN A N 1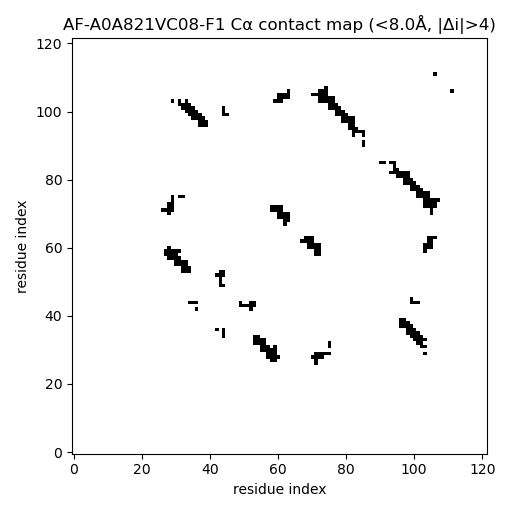
ATOM 699 C CA . ASN A 1 91 ? 7.574 4.205 -26.442 1.00 76.38 91 ASN A CA 1
ATOM 700 C C . ASN A 1 91 ? 8.147 2.873 -25.932 1.00 76.38 91 ASN A C 1
ATOM 702 O O . ASN A 1 91 ? 7.922 2.497 -24.782 1.00 76.38 91 ASN A O 1
ATOM 706 N N . ALA A 1 92 ? 8.972 2.211 -26.750 1.00 77.38 92 ALA A N 1
ATOM 707 C CA . ALA A 1 92 ? 9.658 0.961 -26.394 1.00 77.38 92 ALA A CA 1
ATOM 708 C C . ALA A 1 92 ? 10.564 1.086 -25.150 1.00 77.38 92 ALA A C 1
ATOM 710 O O . ALA A 1 92 ? 10.967 0.082 -24.573 1.00 77.38 92 ALA A O 1
ATOM 711 N N . SER A 1 93 ? 10.844 2.318 -24.711 1.00 77.69 93 SER A N 1
ATOM 712 C CA . SER A 1 93 ? 11.592 2.646 -23.493 1.00 77.69 93 SER A CA 1
ATOM 713 C C . SER A 1 93 ? 10.990 2.043 -22.212 1.00 77.69 93 SER A C 1
ATOM 715 O O . SER A 1 93 ? 11.712 1.813 -21.248 1.00 77.69 93 SER A O 1
ATOM 717 N N . TYR A 1 94 ? 9.685 1.740 -22.196 1.00 77.00 94 TYR A N 1
ATOM 718 C CA . TYR A 1 94 ? 9.040 1.101 -21.041 1.00 77.00 94 TYR A CA 1
ATOM 719 C C . TYR A 1 94 ? 9.138 -0.436 -21.049 1.00 77.00 94 TYR A C 1
ATOM 721 O O . TYR A 1 94 ? 8.666 -1.090 -20.117 1.00 77.00 94 TYR A O 1
ATOM 729 N N . LEU A 1 95 ? 9.707 -1.055 -22.094 1.00 84.44 95 LEU A N 1
ATOM 730 C CA . LEU A 1 95 ? 9.865 -2.508 -22.122 1.00 84.44 95 LEU A CA 1
ATOM 731 C C . LEU A 1 95 ? 10.820 -2.923 -21.011 1.00 84.44 95 LEU A C 1
ATOM 733 O O . LEU A 1 95 ? 11.826 -2.267 -20.750 1.00 84.44 95 LEU A O 1
ATOM 737 N N . ASN A 1 96 ? 10.516 -4.049 -20.367 1.00 83.12 96 ASN A N 1
ATOM 738 C CA . ASN A 1 96 ? 11.323 -4.623 -19.296 1.00 83.12 96 ASN A CA 1
ATOM 739 C C . ASN A 1 96 ? 11.383 -3.779 -18.003 1.00 83.12 96 ASN A C 1
ATOM 741 O O . ASN A 1 96 ? 12.040 -4.196 -17.039 1.00 83.12 96 ASN A O 1
ATOM 745 N N . THR A 1 97 ? 10.679 -2.642 -17.947 1.00 84.19 97 THR A N 1
ATOM 746 C CA . THR A 1 97 ? 10.560 -1.796 -16.756 1.00 84.19 97 THR A CA 1
ATOM 747 C C . THR A 1 97 ? 9.790 -2.525 -15.656 1.00 84.19 97 THR A C 1
ATOM 749 O O . THR A 1 97 ? 8.769 -3.173 -15.907 1.00 84.19 97 THR A O 1
ATOM 752 N N . VAL A 1 98 ? 10.294 -2.426 -14.423 1.00 85.56 98 VAL A N 1
ATOM 753 C CA . VAL A 1 98 ? 9.649 -2.984 -13.229 1.00 85.56 98 VAL A CA 1
ATOM 754 C C . VAL A 1 98 ? 8.795 -1.907 -12.577 1.00 85.56 98 VAL A C 1
ATOM 756 O O . VAL A 1 98 ? 9.264 -0.797 -12.339 1.00 85.56 98 VAL A O 1
ATOM 759 N N . ILE A 1 99 ? 7.552 -2.251 -12.262 1.00 85.31 99 ILE A N 1
ATOM 760 C CA . ILE A 1 99 ? 6.599 -1.370 -11.594 1.00 85.31 99 ILE A CA 1
ATOM 761 C C . ILE A 1 99 ? 6.400 -1.876 -10.171 1.00 85.31 99 ILE A C 1
ATOM 763 O O . ILE A 1 99 ? 6.170 -3.070 -9.966 1.00 85.31 99 ILE A O 1
ATOM 767 N N . TYR A 1 100 ? 6.448 -0.968 -9.198 1.00 86.19 100 TYR A N 1
ATOM 768 C CA . TYR A 1 100 ? 6.029 -1.235 -7.826 1.00 86.19 100 TYR A CA 1
ATOM 769 C C . TYR A 1 100 ? 4.831 -0.362 -7.476 1.00 86.19 100 TYR A C 1
ATOM 771 O O . TYR A 1 100 ? 4.828 0.843 -7.719 1.00 86.19 100 TYR A O 1
ATOM 779 N N . TYR A 1 101 ? 3.824 -0.979 -6.873 1.00 87.06 101 TYR A N 1
ATOM 780 C CA . TYR A 1 101 ? 2.616 -0.315 -6.416 1.00 87.06 101 TYR A CA 1
ATOM 781 C C . TYR A 1 101 ? 2.299 -0.763 -4.996 1.00 87.06 101 TYR A C 1
ATOM 783 O O . TYR A 1 101 ? 2.257 -1.962 -4.714 1.00 87.06 101 TYR A O 1
ATOM 791 N N . ARG A 1 102 ? 2.076 0.188 -4.091 1.00 86.25 102 ARG A N 1
ATOM 792 C CA . ARG A 1 102 ? 1.607 -0.090 -2.734 1.00 86.25 102 ARG A CA 1
ATOM 793 C C . ARG A 1 102 ? 0.294 0.601 -2.479 1.00 86.25 102 ARG A C 1
ATOM 795 O O . ARG A 1 102 ? 0.135 1.790 -2.754 1.00 86.25 102 ARG A O 1
ATOM 802 N N . THR A 1 103 ? -0.625 -0.151 -1.900 1.00 87.38 103 THR A N 1
ATOM 803 C CA . THR A 1 103 ? -1.934 0.366 -1.539 1.00 87.38 103 THR A CA 1
ATOM 804 C C . THR A 1 103 ? -2.480 -0.338 -0.306 1.00 87.38 103 THR A C 1
ATOM 806 O O . THR A 1 103 ? -1.878 -1.270 0.231 1.00 87.38 103 THR A O 1
ATOM 809 N N . CYS A 1 104 ? -3.628 0.140 0.150 1.00 89.06 104 CYS A N 1
ATOM 810 C CA . CYS A 1 104 ? -4.384 -0.451 1.235 1.00 89.06 104 CYS A CA 1
ATOM 811 C C . CYS A 1 104 ? -5.629 -1.146 0.683 1.00 89.06 104 CYS A C 1
ATOM 813 O O . CYS A 1 104 ? -6.275 -0.631 -0.230 1.00 89.06 104 CYS A O 1
ATOM 815 N N . VAL A 1 105 ? -5.959 -2.314 1.232 1.00 90.19 105 VAL A N 1
ATOM 816 C CA . VAL A 1 105 ? -7.115 -3.113 0.807 1.00 90.19 105 VAL A CA 1
ATOM 817 C C . VAL A 1 105 ? -7.867 -3.687 2.007 1.00 90.19 105 VAL A C 1
ATOM 819 O O . VAL A 1 105 ? -7.300 -3.963 3.070 1.00 90.19 105 VAL A O 1
ATOM 822 N N . VAL A 1 106 ? -9.179 -3.846 1.837 1.00 89.25 106 VAL A N 1
ATOM 823 C CA . VAL A 1 106 ? -10.070 -4.447 2.845 1.00 89.25 106 VAL A CA 1
ATOM 824 C C . VAL A 1 106 ? -9.996 -5.969 2.799 1.00 89.25 106 VAL A C 1
ATOM 826 O O . VAL A 1 106 ? -10.028 -6.630 3.842 1.00 89.25 106 VAL A O 1
ATOM 829 N N . ASP A 1 107 ? -9.898 -6.510 1.589 1.00 84.81 107 ASP A N 1
ATOM 830 C CA . ASP A 1 107 ? -9.973 -7.937 1.314 1.00 84.81 107 ASP A CA 1
ATOM 831 C C . ASP A 1 107 ? -8.598 -8.504 0.981 1.00 84.81 107 ASP A C 1
ATOM 833 O O . ASP A 1 107 ? -7.737 -7.826 0.416 1.00 84.81 107 ASP A O 1
ATOM 837 N N . ASN A 1 108 ? -8.394 -9.769 1.342 1.00 78.31 108 ASN A N 1
ATOM 838 C CA . ASN A 1 108 ? -7.178 -10.475 0.989 1.00 78.31 108 ASN A CA 1
ATOM 839 C C . ASN A 1 108 ? -7.167 -10.729 -0.526 1.00 78.31 108 ASN A C 1
ATOM 841 O O . ASN A 1 108 ? -8.045 -11.404 -1.065 1.00 78.31 108 ASN A O 1
ATOM 845 N N . ILE A 1 109 ? -6.153 -10.202 -1.214 1.00 71.94 109 ILE A N 1
ATOM 846 C CA . ILE A 1 109 ? -6.013 -10.331 -2.671 1.00 71.94 109 ILE A CA 1
ATOM 847 C C . ILE A 1 109 ? -5.908 -11.800 -3.102 1.00 71.94 109 ILE A C 1
ATOM 849 O O . ILE A 1 109 ? -6.420 -12.153 -4.160 1.00 71.94 109 ILE A O 1
ATOM 853 N N . MET A 1 110 ? -5.311 -12.669 -2.279 1.00 65.19 110 MET A N 1
ATOM 854 C CA . MET A 1 110 ? -5.187 -14.102 -2.584 1.00 65.19 110 MET A CA 1
ATOM 855 C C . MET A 1 110 ? -6.519 -14.857 -2.491 1.00 65.19 110 MET A C 1
ATOM 857 O O . MET A 1 110 ? -6.639 -15.965 -3.008 1.00 65.19 110 MET A O 1
ATOM 861 N N . GLU A 1 111 ? -7.506 -14.279 -1.812 1.00 61.94 111 GLU A N 1
ATOM 862 C CA . GLU A 1 111 ? -8.828 -14.875 -1.625 1.00 61.94 111 GLU A CA 1
ATOM 863 C C . GLU A 1 111 ? -9.859 -14.282 -2.596 1.00 61.94 111 GLU A C 1
ATOM 865 O O . GLU A 1 111 ? -10.732 -14.997 -3.080 1.00 61.94 111 GLU A O 1
ATOM 870 N N . SER A 1 112 ? -9.700 -13.008 -2.969 1.00 55.38 112 SER A N 1
ATOM 871 C CA . SER A 1 112 ? -10.554 -12.308 -3.942 1.00 55.38 112 SER A CA 1
ATOM 872 C C . SER A 1 112 ? -10.479 -12.890 -5.363 1.00 55.38 112 SER A C 1
ATOM 874 O O . SER A 1 112 ? -11.456 -12.861 -6.107 1.00 55.38 112 SER A O 1
ATOM 876 N N . THR A 1 113 ? -9.358 -13.503 -5.757 1.00 54.94 113 THR A N 1
ATOM 877 C CA . THR A 1 113 ? -9.271 -14.209 -7.049 1.00 54.94 113 THR A CA 1
ATOM 878 C C . THR A 1 113 ? -10.216 -15.407 -7.137 1.00 54.94 113 THR A C 1
ATOM 880 O O . THR A 1 113 ? -10.697 -15.710 -8.223 1.00 54.94 113 THR A O 1
ATOM 883 N N . LYS A 1 114 ? -10.564 -16.041 -6.009 1.00 52.81 114 LYS A N 1
ATOM 884 C CA . LYS A 1 114 ? -11.525 -17.156 -5.990 1.00 52.81 114 LYS A CA 1
ATOM 885 C C . LYS A 1 114 ? -12.978 -16.706 -6.151 1.00 52.81 114 LYS A C 1
ATOM 887 O O . LYS A 1 114 ? -13.799 -17.484 -6.620 1.00 52.81 114 LYS A O 1
ATOM 892 N N . SER A 1 115 ? -13.329 -15.480 -5.755 1.00 49.28 115 SER A N 1
ATOM 893 C CA . SER A 1 115 ? -14.712 -14.989 -5.868 1.00 49.28 115 SER A CA 1
ATOM 894 C C . SER A 1 115 ? -15.053 -14.472 -7.269 1.00 49.28 115 SER A C 1
ATOM 896 O O . SER A 1 115 ? -16.221 -14.496 -7.653 1.00 49.28 115 SER A O 1
ATOM 898 N N . LEU A 1 116 ? -14.050 -14.064 -8.054 1.00 51.69 116 LEU A N 1
ATOM 899 C CA . LEU A 1 116 ? -14.222 -13.660 -9.454 1.00 51.69 116 LEU A CA 1
ATOM 900 C C . LEU A 1 116 ? -14.482 -14.843 -10.397 1.00 51.69 116 LEU A C 1
ATOM 902 O O . LEU A 1 116 ? -15.242 -14.686 -11.349 1.00 51.69 116 LEU A O 1
ATOM 906 N N . GLU A 1 117 ? -13.940 -16.029 -10.113 1.00 49.47 117 GLU A N 1
ATOM 907 C CA . GLU A 1 117 ? -14.227 -17.235 -10.908 1.00 49.47 117 GLU A CA 1
ATOM 908 C C . GLU A 1 117 ? -15.676 -17.722 -10.736 1.00 49.47 117 GLU A C 1
ATOM 910 O O . GLU A 1 117 ? -16.263 -18.276 -11.662 1.00 49.47 117 GLU A O 1
ATOM 915 N N . THR A 1 118 ? -16.300 -17.451 -9.588 1.00 48.56 118 THR A N 1
ATOM 916 C CA . THR A 1 118 ? -17.680 -17.884 -9.300 1.00 48.56 118 THR A CA 1
ATOM 917 C C . THR A 1 118 ? -18.741 -16.897 -9.808 1.00 48.56 118 THR A C 1
ATOM 919 O O . THR A 1 118 ? -19.912 -17.250 -9.900 1.00 48.56 118 THR A O 1
ATOM 922 N N . SER A 1 119 ? -18.358 -15.664 -10.163 1.00 46.06 119 SER A N 1
ATOM 923 C CA . SER A 1 119 ? -19.278 -14.622 -10.657 1.00 46.06 119 SER A CA 1
ATOM 924 C C . SER A 1 119 ? -19.377 -14.555 -12.191 1.00 46.06 119 SER A C 1
ATOM 926 O O . SER A 1 119 ? -20.101 -13.707 -12.712 1.00 46.06 119 SER A O 1
ATOM 928 N N . GLY A 1 120 ? -18.651 -15.412 -12.918 1.00 44.28 120 GLY A N 1
ATOM 929 C CA . GLY A 1 120 ? -18.591 -15.422 -14.386 1.00 44.28 120 GLY A CA 1
ATOM 930 C C . GLY A 1 120 ? -19.667 -16.250 -15.097 1.00 44.28 120 GLY A C 1
ATOM 931 O O . GLY A 1 120 ? -19.609 -16.359 -16.316 1.00 44.28 120 GLY A O 1
ATOM 932 N N . ASN A 1 121 ? -20.631 -16.824 -14.371 1.00 36.50 121 ASN A N 1
ATOM 933 C CA . ASN A 1 121 ? -21.738 -17.587 -14.951 1.00 36.50 121 ASN A CA 1
ATOM 934 C C . ASN A 1 121 ? -23.071 -16.867 -14.702 1.00 36.50 121 ASN A C 1
ATOM 936 O O . ASN A 1 121 ? -23.758 -17.155 -13.722 1.00 36.50 121 ASN A O 1
ATOM 940 N N . PHE A 1 122 ? -23.423 -15.954 -15.605 1.00 41.38 122 PHE A N 1
ATOM 941 C CA . PHE A 1 122 ? -24.804 -15.556 -15.879 1.00 41.38 122 PHE A CA 1
ATOM 942 C C . PHE A 1 122 ? -25.044 -15.647 -17.382 1.00 41.38 122 PHE A C 1
ATOM 944 O O . PHE A 1 122 ? -24.173 -15.155 -18.135 1.00 41.38 122 PHE A O 1
#

Secondary structure (DSSP, 8-state):
--HHHHHHHHHHHHHHHHHHH-------PPPEE-EEE--SSS-TTT-TT-TTTSPEESS-EE--TT--S-EE--EEEEEEEE-----TTS-GGGTT-EEEEEEEESS-HHHHHHHHHHT---

Solvent-accessible surface area (backbone atoms only — not comparable to full-atom values): 7531 Å² total; per-residue (Å²): 125,72,73,65,62,62,52,56,59,54,50,51,56,52,52,55,55,52,64,73,68,60,73,80,84,72,84,70,14,50,69,27,57,47,42,76,43,63,60,87,87,82,48,37,67,74,45,94,79,44,72,88,69,44,58,72,38,68,54,30,65,22,63,43,92,98,50,91,66,73,38,56,19,74,42,70,47,77,51,74,51,65,36,86,78,72,64,98,88,56,72,72,84,54,54,73,35,48,36,32,38,29,39,62,30,46,61,59,71,87,57,52,61,62,56,56,68,71,69,72,82,125

Sequence (122 aa):
MLSNIQYWEQFSALILYFSVLTEPISNQGLACYKCMTNNTENDGCRDPFSSLINPIHINCQATSVGKNGTFPVRFCVKISGRILSIDGNANASYLNTVIYYRTCVVDNIMESTKSLETSGNF

Foldseek 3Di:
DVVVVVVVVVVVVVVVVVVVPDDPPPQWADWEFWDKDLDDPDDPLVPRPCPPHTDTDTRDWDDDPPDPDTHRFDDKDKDKDFACDDPPPDDCVRHRTIMIGIDTHRDDPVVVVVVVVVPPDD

Nearest PDB structures (foldseek):
  2cz4-assembly1_A  TM=2.755E-01  e=2.987E+00  Thermus thermophilus HB8
  2xzw-assembly3_I  TM=3.240E-01  e=6.256E+00  Synechococcus elongatus PCC 7942 = FACHB-805
  4aff-assembly1_A  TM=3.076E-01  e=7.076E+00  Synechococcus elongatus
  8tby-assembly1_A  TM=1.536E-01  e=3.822E+00  Mus musculus
  8t7u-assembly1_A  TM=1.656E-01  e=9.628E+00  Mus musculus